Protein AF-A0A9D4VV97-F1 (afdb_monomer_lite)

Organism: Pisum sativum (NCBI:txid3888)

Structure (mmCIF, N/CA/C/O backbone):
data_AF-A0A9D4VV97-F1
#
_entry.id   AF-A0A9D4VV97-F1
#
loop_
_atom_site.group_PDB
_atom_site.id
_atom_site.type_symbol
_atom_site.label_atom_id
_atom_site.label_alt_id
_atom_site.label_comp_id
_atom_site.label_asym_id
_atom_site.label_entity_id
_atom_site.label_seq_id
_atom_site.pdbx_PDB_ins_code
_atom_site.Cartn_x
_atom_site.Cartn_y
_atom_site.Cartn_z
_atom_site.occupancy
_atom_site.B_iso_or_equiv
_atom_site.auth_seq_id
_atom_site.auth_comp_id
_atom_site.auth_asym_id
_atom_site.auth_atom_id
_atom_site.pdbx_PDB_model_num
ATOM 1 N N . MET A 1 1 ? 44.936 -27.206 -22.113 1.00 39.78 1 MET A N 1
ATOM 2 C CA . MET A 1 1 ? 44.773 -26.760 -23.508 1.00 39.78 1 MET A CA 1
ATOM 3 C C . MET A 1 1 ? 44.067 -25.431 -23.406 1.00 39.78 1 MET A C 1
ATOM 5 O O . MET A 1 1 ? 42.986 -25.399 -22.838 1.00 39.78 1 MET A O 1
ATOM 9 N N . ASP A 1 2 ? 44.744 -24.354 -23.780 1.00 49.78 2 ASP A N 1
ATOM 10 C CA . ASP A 1 2 ? 44.225 -22.995 -23.656 1.00 49.78 2 ASP A CA 1
ATOM 11 C C . ASP A 1 2 ? 43.112 -22.772 -24.685 1.00 49.78 2 ASP A C 1
ATOM 13 O O . ASP A 1 2 ? 43.369 -22.743 -25.889 1.00 49.78 2 ASP A O 1
ATOM 17 N N . ASP A 1 3 ? 41.871 -22.632 -24.213 1.00 63.81 3 ASP A N 1
ATOM 18 C CA . ASP A 1 3 ? 40.719 -22.253 -25.037 1.00 63.81 3 ASP A CA 1
ATOM 19 C C . ASP A 1 3 ? 40.825 -20.772 -25.424 1.00 63.81 3 ASP A C 1
ATOM 21 O O . ASP A 1 3 ? 40.155 -19.886 -24.884 1.00 63.81 3 ASP A O 1
ATOM 25 N N . GLN A 1 4 ? 41.717 -20.480 -26.367 1.00 65.44 4 GLN A N 1
ATOM 26 C CA . GLN A 1 4 ? 41.942 -19.133 -26.866 1.00 65.44 4 GLN A CA 1
ATOM 27 C C . GLN A 1 4 ? 40.853 -18.762 -27.880 1.00 65.44 4 GLN A C 1
ATOM 29 O O . GLN A 1 4 ? 41.038 -18.824 -29.095 1.00 65.44 4 GLN A O 1
ATOM 34 N N . ARG A 1 5 ? 39.679 -18.382 -27.365 1.00 72.56 5 ARG A N 1
ATOM 35 C CA . ARG A 1 5 ? 38.590 -17.822 -28.175 1.00 72.56 5 ARG A CA 1
ATOM 36 C C . ARG A 1 5 ? 38.972 -16.432 -28.688 1.00 72.56 5 ARG A C 1
ATOM 38 O O . ARG A 1 5 ? 39.507 -15.599 -27.960 1.00 72.56 5 ARG A O 1
ATOM 45 N N . THR A 1 6 ? 38.687 -16.171 -29.957 1.00 81.62 6 THR A N 1
ATOM 46 C CA . THR A 1 6 ? 38.908 -14.868 -30.598 1.00 81.62 6 THR A CA 1
ATOM 47 C C . THR A 1 6 ? 37.878 -13.837 -30.126 1.00 81.62 6 THR A C 1
ATOM 49 O O . THR A 1 6 ? 36.738 -14.183 -29.822 1.00 81.62 6 THR A O 1
ATOM 52 N N . LEU A 1 7 ? 38.234 -12.547 -30.132 1.00 74.19 7 LEU A N 1
ATOM 53 C CA . LEU A 1 7 ? 37.318 -11.432 -29.813 1.00 74.19 7 LEU A CA 1
ATOM 54 C C . LEU A 1 7 ? 35.995 -11.505 -30.598 1.00 74.19 7 LEU A C 1
ATOM 56 O O . LEU A 1 7 ? 34.927 -11.222 -30.065 1.00 74.19 7 LEU A O 1
ATOM 60 N N . ARG A 1 8 ? 36.056 -11.962 -31.854 1.00 71.94 8 ARG A N 1
ATOM 61 C CA . ARG A 1 8 ? 34.879 -12.150 -32.709 1.00 71.94 8 ARG A CA 1
ATOM 62 C C . ARG A 1 8 ? 33.978 -13.301 -32.248 1.00 71.94 8 ARG A C 1
ATOM 64 O O . ARG A 1 8 ? 32.778 -13.229 -32.460 1.00 71.94 8 ARG A O 1
ATOM 71 N N . GLN A 1 9 ? 34.538 -14.336 -31.624 1.00 71.62 9 GLN A N 1
ATOM 72 C CA . GLN A 1 9 ? 33.778 -15.446 -31.038 1.00 71.62 9 GLN A CA 1
ATOM 73 C C . GLN A 1 9 ? 33.134 -15.070 -29.700 1.00 71.62 9 GLN A C 1
ATOM 75 O O . GLN A 1 9 ? 32.106 -15.638 -29.366 1.00 71.62 9 GLN A O 1
ATOM 80 N N . PHE A 1 10 ? 33.688 -14.102 -28.962 1.00 68.69 10 PHE A N 1
ATOM 81 C CA . PHE A 1 10 ? 33.013 -13.521 -27.794 1.00 68.69 10 PHE A CA 1
ATOM 82 C C . PHE A 1 10 ? 31.851 -12.601 -28.180 1.00 68.69 10 PHE A C 1
ATOM 84 O O . PHE A 1 10 ? 30.879 -12.505 -27.443 1.00 68.69 10 PHE A O 1
ATOM 91 N N . ALA A 1 11 ? 31.954 -11.929 -29.328 1.00 67.81 11 ALA A N 1
ATOM 92 C CA . ALA A 1 11 ? 30.888 -11.089 -29.870 1.00 67.81 11 ALA A CA 1
ATOM 93 C C . ALA A 1 11 ? 29.861 -11.869 -30.715 1.00 67.81 11 ALA A C 1
ATOM 95 O O . ALA A 1 11 ? 28.881 -11.283 -31.172 1.00 67.81 11 ALA A O 1
ATOM 96 N N . ALA A 1 12 ? 30.098 -13.159 -30.976 1.00 65.44 12 ALA A N 1
ATOM 97 C CA . ALA A 1 12 ? 29.139 -14.001 -31.673 1.00 65.44 12 ALA A CA 1
ATOM 98 C C . ALA A 1 12 ? 28.016 -14.370 -30.693 1.00 65.44 12 ALA A C 1
ATOM 100 O O . ALA A 1 12 ? 28.324 -14.866 -29.609 1.00 65.44 12 ALA A O 1
ATOM 101 N N . PRO A 1 13 ? 26.739 -14.138 -31.039 1.00 58.62 13 PRO A N 1
ATOM 102 C CA . PRO A 1 13 ? 25.639 -14.573 -30.195 1.00 58.62 13 PRO A CA 1
ATOM 103 C C . PRO A 1 13 ? 25.691 -16.099 -30.076 1.00 58.62 13 PRO A C 1
ATOM 105 O O . PRO A 1 13 ? 25.750 -16.809 -31.085 1.00 58.62 13 PRO A O 1
ATOM 108 N N . ASP A 1 14 ? 25.730 -16.599 -28.843 1.00 61.84 14 ASP A N 1
ATOM 109 C CA . ASP A 1 14 ? 25.554 -18.020 -28.578 1.00 61.84 14 ASP A CA 1
ATOM 110 C C . ASP A 1 14 ? 24.113 -18.370 -28.961 1.00 61.84 14 ASP A C 1
ATOM 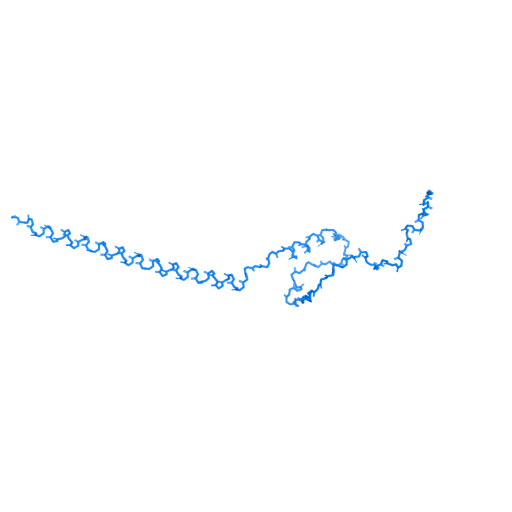112 O O . ASP A 1 14 ? 23.163 -17.912 -28.335 1.00 61.84 14 ASP A O 1
A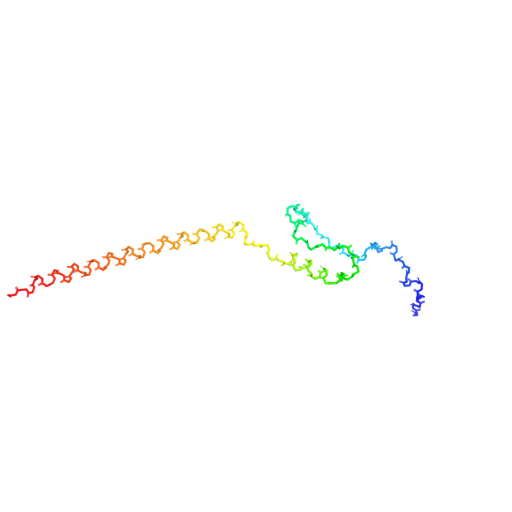TOM 116 N N . VAL A 1 15 ? 23.952 -19.143 -30.034 1.00 58.19 15 VAL A N 1
ATOM 117 C CA . VAL A 1 15 ? 22.648 -19.523 -30.606 1.00 58.19 15 VAL A CA 1
ATOM 118 C C . VAL A 1 15 ? 21.801 -20.395 -29.671 1.00 58.19 15 VAL A C 1
ATOM 120 O O . VAL A 1 15 ? 20.674 -20.739 -30.020 1.00 58.19 15 VAL A O 1
ATOM 123 N N . ASN A 1 16 ? 22.336 -20.767 -28.504 1.00 56.88 16 ASN A N 1
ATOM 124 C CA . ASN A 1 16 ? 21.623 -21.485 -27.450 1.00 56.88 16 ASN A CA 1
ATOM 125 C C . ASN A 1 16 ? 21.274 -20.603 -26.234 1.00 56.88 16 ASN A C 1
ATOM 127 O O . ASN A 1 16 ? 20.720 -21.088 -25.250 1.00 56.88 16 ASN A O 1
ATOM 131 N N . TYR A 1 17 ? 21.597 -19.311 -26.288 1.00 52.62 17 TYR A N 1
ATOM 132 C CA . TYR A 1 17 ? 21.133 -18.317 -25.332 1.00 52.62 17 TYR A CA 1
ATOM 133 C C . TYR A 1 17 ? 19.813 -17.733 -25.844 1.00 52.62 17 TYR A C 1
ATOM 135 O O . TYR A 1 17 ? 19.714 -17.367 -27.013 1.00 52.62 17 TYR A O 1
ATOM 143 N N . ASN A 1 18 ? 18.795 -17.614 -24.982 1.00 53.81 18 ASN A N 1
ATOM 144 C CA . ASN A 1 18 ? 17.658 -16.739 -25.283 1.00 53.81 18 ASN A CA 1
ATOM 145 C C . ASN A 1 18 ? 18.232 -15.378 -25.700 1.00 53.81 18 ASN A C 1
ATOM 147 O O . ASN A 1 18 ? 19.050 -14.837 -24.953 1.00 53.81 18 ASN A O 1
ATOM 151 N N . ASP A 1 19 ? 17.789 -14.831 -26.839 1.00 58.56 19 ASP A N 1
ATOM 152 C CA . ASP A 1 19 ? 18.268 -13.576 -27.461 1.00 58.56 19 ASP A CA 1
ATOM 153 C C . ASP A 1 19 ? 18.380 -12.373 -26.493 1.00 58.56 19 ASP A C 1
ATOM 155 O O . ASP A 1 19 ? 18.986 -11.352 -26.813 1.00 58.56 19 ASP A O 1
ATOM 159 N N . PHE A 1 20 ? 17.808 -12.486 -25.293 1.00 61.84 20 PHE A N 1
ATOM 160 C CA . PHE A 1 20 ? 17.746 -11.460 -24.262 1.00 61.84 20 PHE A CA 1
ATOM 161 C C . PHE A 1 20 ? 18.699 -11.661 -23.067 1.00 61.84 20 PHE A C 1
ATOM 163 O O . PHE A 1 20 ? 18.720 -10.800 -22.194 1.00 61.84 20 PHE A O 1
ATOM 170 N N . CYS A 1 21 ? 19.485 -12.747 -22.980 1.00 60.31 21 CYS A N 1
ATOM 171 C CA . CYS A 1 21 ? 20.288 -13.080 -21.782 1.00 60.31 21 CYS A CA 1
ATOM 172 C C . CYS A 1 21 ? 19.473 -13.112 -20.471 1.00 60.31 21 CYS A C 1
ATOM 174 O O . CYS A 1 21 ? 20.011 -12.870 -19.392 1.00 60.31 21 CYS A O 1
ATOM 176 N N . ILE A 1 22 ? 18.176 -13.418 -20.557 1.00 66.75 22 ILE A N 1
ATOM 177 C CA . ILE A 1 22 ? 17.288 -13.552 -19.400 1.00 66.75 22 ILE A CA 1
ATOM 178 C C . ILE A 1 22 ? 17.087 -15.041 -19.126 1.00 66.75 22 ILE A C 1
ATOM 180 O O . ILE A 1 22 ? 16.596 -15.784 -19.982 1.00 66.75 22 ILE A O 1
ATOM 184 N N . GLU A 1 23 ? 17.461 -15.467 -17.922 1.00 71.38 23 GLU A N 1
ATOM 185 C CA . GLU A 1 23 ? 17.114 -16.780 -17.390 1.00 71.38 23 GLU A CA 1
ATOM 186 C C . GLU A 1 23 ? 15.742 -16.670 -16.718 1.00 71.38 23 GLU A C 1
ATOM 188 O O . GLU A 1 23 ? 15.570 -15.976 -15.715 1.00 71.38 23 GLU A O 1
ATOM 193 N N . TYR A 1 24 ? 14.734 -17.302 -17.315 1.00 64.69 24 TYR A N 1
ATOM 194 C CA . TYR A 1 24 ? 13.409 -17.374 -16.716 1.00 64.69 24 TYR A CA 1
ATOM 195 C C . TYR A 1 24 ? 13.416 -18.471 -15.656 1.00 64.69 24 TYR A C 1
ATOM 197 O O . TYR A 1 24 ? 13.642 -19.638 -15.974 1.00 64.69 24 TYR A O 1
ATOM 205 N N . SER A 1 25 ? 13.135 -18.113 -14.405 1.00 69.69 25 SER A N 1
ATOM 206 C CA . SER A 1 25 ? 12.857 -19.106 -13.368 1.00 69.69 25 SER A CA 1
ATOM 207 C C . SER A 1 25 ? 11.654 -19.955 -13.780 1.00 69.69 25 SER A C 1
ATOM 209 O O . SER A 1 25 ? 10.652 -19.410 -14.248 1.00 69.69 25 SER A O 1
ATOM 211 N N . ASP A 1 26 ? 11.729 -21.272 -13.571 1.00 70.94 26 ASP A N 1
ATOM 212 C CA . ASP A 1 26 ? 10.607 -22.190 -13.790 1.00 70.94 26 ASP A CA 1
ATOM 213 C C . ASP A 1 26 ? 9.525 -21.949 -12.722 1.00 70.94 26 ASP A C 1
ATOM 215 O O . ASP A 1 26 ? 9.470 -22.579 -11.662 1.00 70.94 26 ASP A O 1
ATOM 219 N N . VAL A 1 27 ? 8.706 -20.923 -12.952 1.00 69.00 27 VAL A N 1
ATOM 220 C CA . VAL A 1 27 ? 7.582 -20.573 -12.090 1.00 69.00 27 VAL A CA 1
ATOM 221 C C . VAL A 1 27 ? 6.414 -21.497 -12.422 1.00 69.00 27 VAL A C 1
ATOM 223 O O . VAL A 1 27 ? 5.621 -21.245 -13.321 1.00 69.00 27 VAL A O 1
ATOM 226 N N . SER A 1 28 ? 6.287 -22.575 -11.643 1.00 61.69 28 SER A N 1
ATOM 227 C CA . SER A 1 28 ? 5.194 -23.564 -11.727 1.00 61.69 28 SER A CA 1
ATOM 228 C C . SER A 1 28 ? 3.782 -22.961 -11.570 1.00 61.69 28 SER A C 1
ATOM 230 O O . SER A 1 28 ? 2.781 -23.621 -11.853 1.00 61.69 28 SER A O 1
ATOM 232 N N . VAL A 1 29 ? 3.685 -21.703 -11.133 1.00 75.12 29 VAL A N 1
ATOM 233 C CA . VAL A 1 29 ? 2.432 -20.975 -10.926 1.00 75.12 29 VAL A CA 1
ATOM 234 C C . VAL A 1 29 ? 2.189 -19.967 -12.054 1.00 75.12 29 VAL A C 1
ATOM 236 O O . VAL A 1 29 ? 3.006 -19.063 -12.244 1.00 75.12 29 VAL A O 1
ATOM 239 N N . PRO A 1 30 ? 1.042 -20.049 -12.754 1.00 75.56 30 PRO A N 1
ATOM 240 C CA . PRO A 1 30 ? 0.596 -18.985 -13.641 1.00 75.56 30 PRO A CA 1
ATOM 241 C C . PRO A 1 30 ? 0.394 -17.701 -12.833 1.00 75.56 30 PRO A C 1
ATOM 243 O O . PRO A 1 30 ? -0.334 -17.702 -11.839 1.00 75.56 30 PRO A O 1
ATOM 246 N N . PHE A 1 31 ? 1.010 -16.603 -13.264 1.00 73.06 31 PHE A N 1
ATOM 247 C CA . PHE A 1 31 ? 0.735 -15.276 -12.725 1.00 73.06 31 PHE A CA 1
ATOM 248 C C . PHE A 1 31 ? 0.059 -14.417 -13.794 1.00 73.06 31 PHE A C 1
ATOM 250 O O . PHE A 1 31 ? 0.388 -14.490 -14.977 1.00 73.06 31 PHE A O 1
ATOM 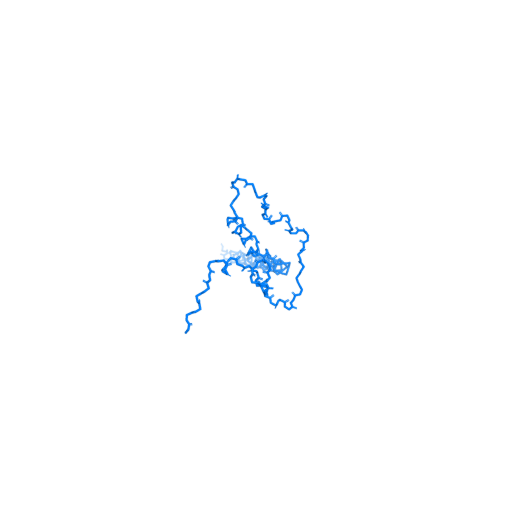257 N N . GLU A 1 32 ? -0.907 -13.606 -13.375 1.00 81.00 32 GLU A N 1
ATOM 258 C CA . GLU A 1 32 ? -1.623 -12.679 -14.246 1.00 81.00 32 GLU A CA 1
ATOM 259 C C . GLU A 1 32 ? -1.268 -11.250 -13.846 1.00 81.00 32 GLU A C 1
ATOM 261 O O . GLU A 1 32 ? -1.465 -10.839 -12.697 1.00 81.00 32 GLU A O 1
ATOM 266 N N . LEU A 1 33 ? -0.766 -10.470 -14.804 1.00 81.00 33 LEU A N 1
ATOM 267 C CA . LEU A 1 33 ? -0.601 -9.042 -14.602 1.00 81.00 33 LEU A CA 1
ATOM 268 C C . LEU A 1 33 ? -1.960 -8.358 -14.754 1.00 81.00 33 LEU A C 1
ATOM 270 O O . LEU A 1 33 ? -2.492 -8.227 -15.856 1.00 81.00 33 LEU A O 1
ATOM 274 N N . LYS A 1 34 ? -2.515 -7.879 -13.641 1.00 82.06 34 LYS A N 1
ATOM 275 C CA . LYS A 1 34 ? -3.769 -7.123 -13.669 1.00 82.06 34 LYS A CA 1
ATOM 276 C C . LYS A 1 34 ? -3.574 -5.840 -14.475 1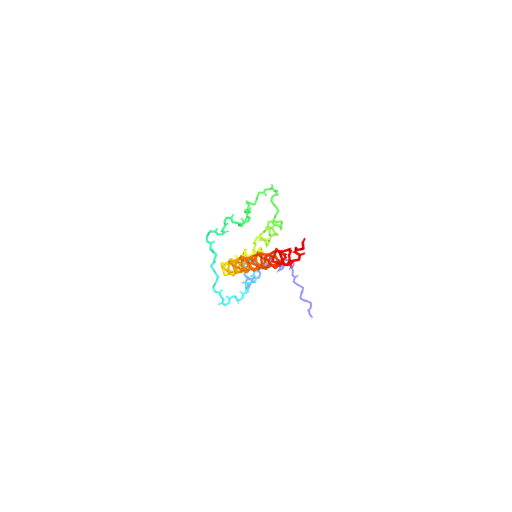.00 82.06 34 LYS A C 1
ATOM 278 O O . LYS A 1 34 ? -2.745 -5.006 -14.116 1.00 82.06 34 LYS A O 1
ATOM 283 N N . THR A 1 35 ? -4.383 -5.636 -15.513 1.00 85.31 35 THR A N 1
ATOM 284 C CA . THR A 1 35 ? -4.334 -4.429 -16.362 1.00 85.31 35 THR A CA 1
ATOM 285 C C . THR A 1 35 ? -4.500 -3.143 -15.554 1.00 85.31 35 THR A C 1
ATOM 287 O O . THR A 1 35 ? -3.870 -2.135 -15.848 1.00 85.31 35 THR A O 1
ATOM 290 N N . GLY A 1 36 ? -5.270 -3.192 -14.465 1.00 83.38 36 GLY A N 1
ATOM 291 C CA . GLY A 1 36 ? -5.401 -2.090 -13.516 1.00 83.38 36 GLY A CA 1
ATOM 292 C C . GLY A 1 36 ? -4.106 -1.695 -12.801 1.00 83.38 36 GLY A C 1
ATOM 293 O O . GLY A 1 36 ? -4.096 -0.639 -12.198 1.00 83.38 36 GLY A O 1
ATOM 294 N N . LEU A 1 37 ? -3.023 -2.475 -12.864 1.00 84.25 37 LEU A N 1
ATOM 295 C CA . LEU A 1 37 ? -1.729 -2.150 -12.245 1.00 84.25 37 LEU A CA 1
ATOM 296 C C . LEU A 1 37 ? -0.700 -1.606 -13.244 1.00 84.25 37 LEU A C 1
ATOM 298 O O . LEU A 1 37 ? 0.311 -1.059 -12.822 1.00 84.25 37 LEU A O 1
ATOM 302 N N . ILE A 1 38 ? -0.960 -1.681 -14.556 1.00 86.62 38 ILE A N 1
ATOM 303 C CA . ILE A 1 38 ? 0.022 -1.274 -15.579 1.00 86.62 38 ILE A CA 1
ATOM 304 C C . ILE A 1 38 ? 0.377 0.214 -15.503 1.00 86.62 38 ILE A C 1
ATOM 306 O O . ILE A 1 38 ? 1.460 0.610 -15.914 1.00 86.62 38 ILE A O 1
ATOM 310 N N . HIS A 1 39 ? -0.536 1.032 -14.973 1.00 84.81 39 HIS A N 1
ATOM 311 C CA . HIS A 1 39 ? -0.346 2.471 -14.810 1.00 84.81 39 HIS A CA 1
ATOM 312 C C . HIS A 1 39 ? 0.579 2.835 -13.640 1.00 84.81 39 HIS A C 1
ATOM 314 O O . HIS A 1 39 ? 0.957 3.996 -13.519 1.00 84.81 39 HIS A O 1
ATOM 320 N N . LEU A 1 40 ? 0.907 1.870 -12.772 1.00 85.38 40 LEU A N 1
ATOM 321 C CA . LEU A 1 40 ? 1.819 2.064 -11.645 1.00 85.38 40 LEU A CA 1
ATOM 322 C C . LEU A 1 40 ? 3.280 1.848 -12.038 1.00 85.38 40 LEU A C 1
ATOM 324 O O . LEU A 1 40 ? 4.165 2.300 -11.318 1.00 85.38 40 LEU A O 1
ATOM 328 N N . PHE A 1 41 ? 3.545 1.163 -13.154 1.00 88.62 41 PHE A N 1
ATOM 329 C CA . PHE A 1 41 ? 4.914 0.957 -13.605 1.00 88.62 41 PHE A CA 1
ATOM 330 C C . PHE A 1 41 ? 5.508 2.258 -14.147 1.00 88.62 41 PHE A C 1
ATOM 332 O O . PHE A 1 41 ? 4.816 2.997 -14.860 1.00 88.62 41 PHE A O 1
ATOM 339 N N . PRO A 1 42 ? 6.793 2.531 -13.858 1.00 89.44 42 PRO A N 1
ATOM 340 C CA . PRO A 1 42 ? 7.491 3.624 -14.509 1.00 89.44 42 PRO A CA 1
ATOM 341 C C . PRO A 1 42 ? 7.494 3.394 -16.025 1.00 89.44 42 PRO A C 1
ATOM 343 O O . PRO A 1 42 ? 7.432 2.262 -16.511 1.00 89.44 42 PRO A O 1
ATOM 346 N N . ARG A 1 43 ? 7.597 4.477 -16.797 1.00 90.94 43 ARG A N 1
ATOM 347 C CA . ARG A 1 43 ? 7.640 4.428 -18.263 1.00 90.94 43 ARG A CA 1
ATOM 348 C C . ARG A 1 43 ? 9.020 4.840 -18.759 1.00 90.94 43 ARG A C 1
ATOM 350 O O . ARG A 1 43 ? 9.469 5.930 -18.437 1.00 90.94 43 ARG A O 1
ATOM 357 N N . PHE A 1 44 ? 9.637 4.006 -19.592 1.00 93.19 44 PHE A N 1
ATOM 358 C CA . PHE A 1 44 ? 10.874 4.331 -20.304 1.00 93.19 44 PHE A CA 1
ATOM 359 C C . PHE A 1 44 ? 10.562 4.682 -21.760 1.00 93.19 44 PHE A C 1
ATOM 361 O O . PHE A 1 44 ? 9.910 3.900 -22.458 1.00 93.19 44 PHE A O 1
ATOM 368 N N . SER A 1 45 ? 10.987 5.858 -22.219 1.00 93.50 45 SER A N 1
ATOM 369 C CA . SER A 1 45 ? 10.721 6.355 -23.576 1.00 93.50 45 SER A CA 1
ATOM 370 C C . SER A 1 45 ? 11.952 6.292 -24.488 1.00 93.50 45 SER A C 1
ATOM 372 O O . SER A 1 45 ? 11.821 6.489 -25.696 1.00 93.50 45 SER A O 1
ATOM 374 N N . GLY A 1 46 ? 13.134 6.007 -23.934 1.00 93.62 46 GLY A N 1
ATOM 375 C CA . GLY A 1 46 ? 14.408 5.952 -24.650 1.00 93.62 46 GLY A CA 1
ATOM 376 C C . GLY A 1 46 ? 14.926 7.327 -25.076 1.00 93.62 46 GLY A C 1
ATOM 377 O O . GLY A 1 46 ? 15.656 7.427 -26.063 1.00 93.62 46 GLY A O 1
ATOM 378 N N . LEU A 1 47 ? 14.512 8.399 -24.393 1.00 94.38 47 LEU A N 1
ATOM 379 C CA . LEU A 1 47 ? 14.915 9.762 -24.745 1.00 94.38 47 LEU A CA 1
ATOM 380 C C . LEU A 1 47 ? 16.356 10.057 -24.308 1.00 94.38 47 LEU A C 1
ATOM 382 O O . LEU A 1 47 ? 16.857 9.514 -23.327 1.00 94.38 47 LEU A O 1
ATOM 386 N N . ALA A 1 48 ? 17.015 10.975 -25.022 1.00 88.75 48 ALA A N 1
ATOM 387 C CA . ALA A 1 48 ? 18.337 11.464 -24.647 1.00 88.75 48 ALA A CA 1
ATOM 388 C C . ALA A 1 48 ? 18.261 12.172 -23.280 1.00 88.75 48 ALA A C 1
ATOM 390 O O . ALA A 1 48 ? 17.750 13.286 -23.184 1.00 88.75 48 ALA A O 1
ATOM 391 N N . GLY A 1 49 ? 18.739 11.500 -22.232 1.00 90.94 49 GLY A N 1
ATOM 392 C CA . GLY A 1 49 ? 18.659 11.956 -20.841 1.00 90.94 49 GLY A CA 1
ATOM 393 C C . GLY A 1 49 ? 17.948 10.979 -19.903 1.00 90.94 49 GLY A C 1
ATOM 394 O O . GLY A 1 49 ? 18.086 11.120 -18.692 1.00 90.94 49 GLY A O 1
ATOM 395 N N . GLU A 1 50 ? 17.237 9.980 -20.431 1.00 94.88 50 GLU A N 1
ATOM 396 C CA . GLU A 1 50 ? 16.735 8.864 -19.628 1.00 94.88 50 GLU A CA 1
ATOM 397 C C . GLU A 1 50 ? 17.844 7.821 -19.435 1.00 94.88 50 GLU A C 1
ATOM 399 O O . GLU A 1 50 ? 18.467 7.378 -20.402 1.00 94.88 50 GLU A O 1
ATOM 404 N N . ASP A 1 51 ? 18.085 7.424 -18.185 1.00 93.44 51 ASP A N 1
ATOM 405 C CA . ASP A 1 51 ? 19.064 6.394 -17.839 1.00 93.44 51 ASP A CA 1
ATOM 406 C C . ASP A 1 51 ? 18.372 5.024 -17.666 1.00 93.44 51 ASP A C 1
ATOM 408 O O . ASP A 1 51 ? 17.465 4.894 -16.836 1.00 93.44 51 ASP A O 1
ATOM 412 N N . PRO A 1 52 ? 18.774 3.985 -18.425 1.00 92.62 52 PRO A N 1
ATOM 413 C CA . PRO A 1 52 ? 18.175 2.656 -18.312 1.00 92.62 52 PRO A CA 1
ATOM 414 C C . PRO A 1 52 ? 18.341 2.012 -16.929 1.00 92.62 52 PRO A C 1
ATOM 416 O O . PRO A 1 52 ? 17.468 1.262 -16.500 1.00 92.62 52 PRO A O 1
ATOM 419 N N . HIS A 1 53 ? 19.446 2.275 -16.225 1.00 92.38 53 HIS A N 1
ATOM 420 C CA . HIS A 1 53 ? 19.702 1.675 -14.916 1.00 92.38 53 HIS A CA 1
ATOM 421 C C . HIS A 1 53 ? 18.847 2.313 -13.820 1.00 92.38 53 HIS A C 1
ATOM 423 O O . HIS A 1 53 ? 18.315 1.594 -12.976 1.00 92.38 53 HIS A O 1
ATOM 429 N N . GLU A 1 54 ? 18.668 3.632 -13.842 1.00 92.31 54 GLU A N 1
ATOM 430 C CA . GLU A 1 54 ? 17.756 4.327 -12.931 1.00 92.31 54 GLU A CA 1
ATOM 431 C C . GLU A 1 54 ? 16.310 3.876 -13.160 1.00 92.31 54 GLU A C 1
ATOM 433 O O . GLU A 1 54 ? 15.604 3.584 -12.197 1.00 92.31 54 GLU A O 1
ATOM 438 N N . HIS A 1 55 ? 15.897 3.685 -14.418 1.00 93.19 55 HIS A N 1
ATOM 439 C CA . HIS A 1 55 ? 14.576 3.136 -14.726 1.00 93.19 55 HIS A CA 1
ATOM 440 C C . HIS A 1 55 ? 14.363 1.727 -14.144 1.00 93.19 55 HIS A C 1
ATOM 442 O O . HIS A 1 55 ? 13.304 1.436 -13.587 1.00 93.19 55 HIS A O 1
ATOM 448 N N . LEU A 1 56 ? 15.371 0.851 -14.233 1.00 91.06 56 LEU A N 1
ATOM 449 C CA . LEU A 1 56 ? 15.305 -0.491 -13.643 1.00 91.06 56 LEU A CA 1
ATOM 450 C C . LEU A 1 56 ? 15.181 -0.447 -12.114 1.00 91.06 56 LEU A C 1
ATOM 452 O O . LEU A 1 56 ? 14.416 -1.228 -11.552 1.00 91.06 56 LEU A O 1
ATOM 456 N N . LYS A 1 57 ? 15.874 0.482 -11.444 1.00 89.62 57 LYS A N 1
ATOM 457 C CA . LYS A 1 57 ? 15.738 0.675 -9.991 1.00 89.62 57 LYS A CA 1
ATOM 458 C C . LYS A 1 57 ? 14.343 1.158 -9.608 1.00 89.62 57 LYS A C 1
ATOM 460 O O . LYS A 1 57 ? 13.761 0.648 -8.655 1.00 89.62 57 LYS A O 1
ATOM 465 N N . GLU A 1 58 ? 13.785 2.122 -10.340 1.00 90.50 58 GLU A N 1
ATOM 466 C CA . GLU A 1 58 ? 12.410 2.585 -10.110 1.00 90.50 58 GLU A CA 1
ATOM 467 C C . GLU A 1 58 ? 11.402 1.447 -10.289 1.00 90.50 58 GLU A C 1
ATOM 469 O O . GLU A 1 58 ? 10.490 1.280 -9.476 1.00 90.50 58 GLU A O 1
ATOM 474 N N . PHE A 1 59 ? 11.589 0.631 -11.328 1.00 90.12 59 PHE A N 1
ATOM 475 C CA . PHE A 1 59 ? 10.750 -0.532 -11.584 1.00 90.12 59 PHE A CA 1
ATOM 476 C C . PHE A 1 59 ? 10.832 -1.552 -10.440 1.00 90.12 59 PHE A C 1
ATOM 478 O O . PHE A 1 59 ? 9.798 -2.008 -9.951 1.00 90.12 59 PHE A O 1
ATOM 485 N N . GLU A 1 60 ? 12.039 -1.862 -9.957 1.00 89.12 60 GLU A N 1
ATOM 486 C CA . GLU A 1 60 ? 12.259 -2.763 -8.821 1.00 89.12 60 GLU A CA 1
ATOM 487 C C . GLU A 1 60 ? 11.535 -2.282 -7.558 1.00 89.12 60 GLU A C 1
ATOM 489 O O . GLU A 1 60 ? 10.897 -3.086 -6.877 1.00 89.12 60 GLU A O 1
ATOM 494 N N . VAL A 1 61 ? 11.569 -0.978 -7.267 1.00 87.56 61 VAL A N 1
ATOM 495 C CA . VAL A 1 61 ? 10.862 -0.390 -6.119 1.00 87.56 61 VAL A CA 1
ATOM 496 C C . VAL A 1 61 ? 9.349 -0.576 -6.243 1.00 87.56 61 VAL A C 1
ATOM 498 O O . VAL A 1 61 ? 8.702 -0.946 -5.263 1.00 87.56 61 VAL A O 1
ATOM 501 N N . VAL A 1 62 ? 8.776 -0.367 -7.432 1.00 85.25 62 VAL A N 1
ATOM 502 C CA . VAL A 1 62 ? 7.335 -0.561 -7.674 1.00 85.25 62 VAL A CA 1
ATOM 503 C C . VAL A 1 62 ? 6.937 -2.032 -7.539 1.00 85.25 62 VAL A C 1
ATOM 505 O O . VAL A 1 62 ? 5.911 -2.332 -6.931 1.00 85.25 62 VAL A O 1
ATOM 508 N N . CYS A 1 63 ? 7.746 -2.957 -8.059 1.00 82.19 63 CYS A N 1
ATOM 509 C CA . CYS A 1 63 ? 7.492 -4.396 -7.958 1.00 82.19 63 CYS A CA 1
ATOM 510 C C . CYS A 1 63 ? 7.703 -4.955 -6.546 1.00 82.19 63 CYS A C 1
ATOM 512 O O . CYS A 1 63 ? 7.032 -5.911 -6.163 1.00 82.19 63 CYS A O 1
ATOM 514 N N . SER A 1 64 ? 8.624 -4.367 -5.783 1.00 81.19 64 SER A N 1
ATOM 515 C CA . SER A 1 64 ? 8.950 -4.781 -4.414 1.00 81.19 64 SER A CA 1
ATOM 516 C C . SER A 1 64 ? 8.094 -4.086 -3.361 1.00 81.19 64 SER A C 1
ATOM 518 O O . SER A 1 64 ? 8.168 -4.444 -2.183 1.00 81.19 64 SER A O 1
ATOM 520 N N . ALA A 1 65 ? 7.295 -3.088 -3.754 1.00 71.88 65 ALA A N 1
ATOM 521 C CA . ALA A 1 65 ? 6.363 -2.443 -2.851 1.00 71.88 65 ALA A CA 1
ATOM 522 C C . ALA A 1 65 ? 5.455 -3.528 -2.253 1.00 71.88 65 ALA A C 1
ATOM 524 O O . ALA A 1 65 ? 4.814 -4.264 -3.012 1.00 71.88 65 ALA A O 1
ATOM 525 N N . PRO A 1 66 ? 5.388 -3.663 -0.913 1.00 64.62 66 PRO A N 1
ATOM 526 C CA . PRO A 1 66 ? 4.444 -4.583 -0.316 1.00 64.62 66 PRO A CA 1
ATOM 527 C C . PRO A 1 66 ? 3.075 -4.159 -0.828 1.00 64.62 66 PRO A C 1
ATOM 529 O O . PRO A 1 66 ? 2.670 -3.007 -0.639 1.00 64.62 66 PRO A O 1
ATOM 532 N N . SER A 1 67 ? 2.379 -5.067 -1.519 1.00 67.44 67 SER A N 1
ATOM 533 C CA . SER A 1 67 ? 0.958 -4.881 -1.780 1.00 67.44 67 SER A CA 1
ATOM 534 C C . SER A 1 67 ? 0.357 -4.461 -0.445 1.00 67.44 67 SER A C 1
ATOM 536 O O . SER A 1 67 ? 0.599 -5.149 0.550 1.00 67.44 67 SER A O 1
ATOM 538 N N . GLY A 1 68 ? -0.297 -3.297 -0.395 1.00 70.06 68 GLY A N 1
ATOM 539 C CA . GLY A 1 68 ? -0.872 -2.775 0.843 1.00 70.06 68 GLY A CA 1
ATOM 540 C C . GLY A 1 68 ? -1.716 -3.833 1.572 1.00 70.06 68 GLY A C 1
ATOM 541 O O . GLY A 1 68 ? -1.992 -4.894 1.005 1.00 70.06 68 GLY A O 1
ATOM 542 N N . PRO A 1 69 ? -2.138 -3.562 2.820 1.00 77.31 69 PRO A N 1
ATOM 543 C CA . PRO A 1 69 ? -2.808 -4.556 3.654 1.00 77.31 69 PRO A CA 1
ATOM 544 C C . PRO A 1 69 ? -3.890 -5.282 2.857 1.00 77.31 69 PRO A C 1
ATOM 546 O O . PRO A 1 69 ? -4.713 -4.647 2.188 1.00 77.31 69 PRO A O 1
ATOM 549 N N . SER A 1 70 ? -3.839 -6.614 2.878 1.00 84.56 70 SER A N 1
ATOM 550 C CA . SER A 1 70 ? -4.790 -7.416 2.122 1.00 84.56 70 SER A CA 1
ATOM 551 C C . SER A 1 70 ? -6.210 -7.128 2.611 1.00 84.56 70 SER A C 1
ATOM 553 O O . SER A 1 70 ? -6.419 -6.638 3.723 1.00 84.56 70 SER A O 1
ATOM 555 N N . LEU A 1 71 ? -7.223 -7.459 1.808 1.00 84.44 71 LEU A N 1
ATOM 556 C CA . LEU A 1 71 ? -8.611 -7.331 2.262 1.00 84.44 71 LEU A CA 1
ATOM 557 C C . LEU A 1 71 ? -8.850 -8.121 3.562 1.00 84.44 71 LEU A C 1
ATOM 559 O O . LEU A 1 71 ? -9.598 -7.669 4.425 1.00 84.44 71 LEU A O 1
ATOM 563 N N . GLU A 1 72 ? -8.179 -9.263 3.726 1.00 87.94 72 GLU A N 1
ATOM 564 C CA . GLU A 1 72 ? -8.216 -10.052 4.956 1.00 87.94 72 GLU A CA 1
ATOM 565 C C . GLU A 1 72 ? -7.626 -9.281 6.144 1.00 87.94 72 GLU A C 1
ATOM 567 O O . GLU A 1 72 ? -8.244 -9.238 7.208 1.00 87.94 72 GLU A O 1
ATOM 572 N N . ASP A 1 73 ? -6.481 -8.618 5.958 1.00 90.88 73 ASP A N 1
ATOM 573 C CA . ASP A 1 73 ? -5.855 -7.785 6.992 1.00 90.88 73 ASP A CA 1
ATOM 574 C C . ASP A 1 73 ? -6.740 -6.593 7.364 1.00 90.88 73 ASP A C 1
ATOM 576 O O . ASP A 1 73 ? -6.902 -6.280 8.543 1.00 90.88 73 ASP A O 1
ATOM 580 N N . ILE A 1 74 ? -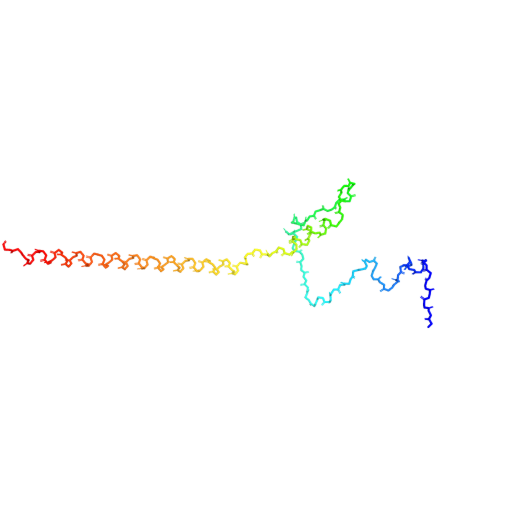7.384 -5.966 6.375 1.00 93.94 74 ILE A N 1
ATOM 581 C CA . ILE A 1 74 ? -8.330 -4.865 6.593 1.00 93.94 74 ILE A CA 1
ATOM 582 C C . ILE A 1 74 ? -9.540 -5.349 7.402 1.00 93.94 74 ILE A C 1
ATOM 584 O O . ILE A 1 74 ? -9.946 -4.687 8.359 1.00 93.94 74 ILE A O 1
ATOM 588 N N . VAL A 1 75 ? -10.109 -6.510 7.065 1.00 96.44 75 VAL A N 1
ATOM 589 C CA . VAL A 1 75 ? -11.246 -7.091 7.797 1.00 96.44 75 VAL A CA 1
ATOM 590 C C . VAL A 1 75 ? -10.841 -7.484 9.220 1.00 96.44 75 VAL A C 1
ATOM 592 O O . VAL A 1 75 ? -11.572 -7.179 10.164 1.00 96.44 75 VAL A O 1
ATOM 595 N N . LYS A 1 76 ? -9.661 -8.088 9.408 1.00 96.25 76 LYS A N 1
ATOM 596 C CA . LYS A 1 76 ? -9.103 -8.404 10.734 1.00 96.25 76 LYS A CA 1
ATOM 597 C C . LYS A 1 76 ? -8.918 -7.144 11.576 1.00 96.25 76 LYS A C 1
ATOM 599 O O . LYS A 1 76 ? -9.350 -7.115 12.728 1.00 96.25 76 LYS A O 1
ATOM 604 N N . GLN A 1 77 ? -8.347 -6.088 10.997 1.00 96.50 77 GLN A N 1
ATOM 605 C CA . GLN A 1 77 ? -8.166 -4.810 11.680 1.00 96.50 77 GLN A CA 1
ATOM 606 C C . GLN A 1 77 ? -9.511 -4.173 12.048 1.00 96.50 77 GLN A C 1
ATOM 608 O O . GLN A 1 77 ? -9.678 -3.665 13.155 1.00 96.50 77 GLN A O 1
ATOM 613 N N . MET A 1 78 ? -10.500 -4.237 11.155 1.00 96.62 78 MET A N 1
ATOM 614 C CA . MET A 1 78 ? -11.847 -3.732 1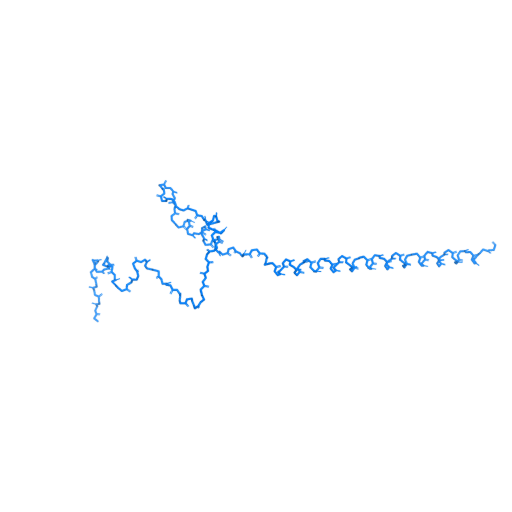1.423 1.00 96.62 78 MET A CA 1
ATOM 615 C C . MET A 1 78 ? -12.534 -4.503 12.558 1.00 96.62 78 MET A C 1
ATOM 617 O O . MET A 1 78 ? -13.171 -3.890 13.417 1.00 96.62 78 MET A O 1
ATOM 621 N N . ALA A 1 79 ? -12.391 -5.829 12.596 1.00 97.44 79 ALA A N 1
ATOM 622 C CA . ALA A 1 79 ? -12.910 -6.653 13.683 1.00 97.44 79 ALA A CA 1
ATOM 623 C C . ALA A 1 79 ? -12.233 -6.311 15.021 1.00 97.44 79 ALA A C 1
ATOM 625 O O . ALA A 1 79 ? -12.921 -6.123 16.024 1.00 97.44 79 ALA A O 1
ATOM 626 N N . ALA A 1 80 ? -10.905 -6.148 15.025 1.00 97.69 80 ALA A N 1
ATOM 627 C CA . ALA A 1 80 ? -10.144 -5.764 16.213 1.00 97.69 80 ALA A CA 1
ATOM 628 C C . ALA A 1 80 ? -10.562 -4.386 16.751 1.00 97.69 80 ALA A C 1
ATOM 630 O O . ALA A 1 80 ? -10.801 -4.236 17.949 1.00 97.69 80 ALA A O 1
ATOM 631 N N . ASN A 1 81 ? -10.724 -3.399 15.867 1.00 97.50 81 ASN A N 1
ATOM 632 C CA . ASN A 1 81 ? -11.148 -2.050 16.243 1.00 97.50 81 ASN A CA 1
ATOM 633 C C . ASN A 1 81 ? -12.561 -2.043 16.849 1.00 97.50 81 ASN A C 1
ATOM 635 O O . ASN A 1 81 ? -12.794 -1.392 17.866 1.00 97.50 81 ASN A O 1
ATOM 639 N N . ASN A 1 82 ? -13.500 -2.790 16.259 1.00 97.81 82 ASN A N 1
ATOM 640 C CA . ASN A 1 82 ? -14.852 -2.919 16.806 1.00 97.81 82 ASN A CA 1
ATOM 641 C C . ASN A 1 82 ? -14.854 -3.594 18.181 1.00 97.81 82 ASN A C 1
ATOM 643 O O . ASN A 1 82 ? -15.557 -3.140 19.083 1.00 97.81 82 ASN A O 1
ATOM 647 N N . LEU A 1 83 ? -14.052 -4.648 18.361 1.00 97.81 83 LEU A N 1
ATOM 648 C CA . LEU A 1 83 ? -13.932 -5.324 19.650 1.00 97.81 83 LEU A CA 1
ATOM 649 C C . LEU A 1 83 ? -13.352 -4.392 20.721 1.00 97.81 83 LEU A C 1
ATOM 651 O O . LEU A 1 83 ? -13.871 -4.351 21.834 1.00 97.81 83 LEU A O 1
ATOM 655 N N . GLN A 1 84 ? -12.323 -3.607 20.390 1.00 98.12 84 GLN A N 1
ATOM 656 C CA . GLN A 1 84 ? -11.785 -2.608 21.316 1.00 98.12 84 GLN A CA 1
ATOM 657 C C . GLN A 1 84 ? -12.821 -1.555 21.694 1.00 98.12 84 GLN A C 1
ATOM 659 O O . GLN A 1 84 ? -12.937 -1.213 22.868 1.00 98.12 84 GLN A O 1
ATOM 664 N N . PHE A 1 85 ? -13.594 -1.066 20.724 1.00 98.38 85 PHE A N 1
ATOM 665 C CA . PHE A 1 85 ? -14.663 -0.117 21.002 1.00 98.38 85 PHE A CA 1
ATOM 666 C C . PHE A 1 85 ? -15.686 -0.699 21.988 1.00 98.38 85 PHE A C 1
ATOM 668 O O . PHE A 1 85 ? -16.030 -0.041 22.968 1.00 98.38 85 PHE A O 1
ATOM 675 N N . GLN A 1 86 ? -16.111 -1.951 21.790 1.00 98.19 86 GLN A N 1
ATOM 676 C CA . GLN A 1 86 ? -17.017 -2.642 22.716 1.00 98.19 86 GLN A CA 1
ATOM 677 C C . GLN A 1 86 ? -16.416 -2.770 24.122 1.00 98.19 86 GLN A C 1
ATOM 679 O O . GLN A 1 86 ? -17.051 -2.382 25.100 1.00 98.19 86 GLN A O 1
ATOM 684 N N . GLN A 1 87 ? -15.164 -3.225 24.227 1.00 97.44 87 GLN A N 1
ATOM 685 C CA . GLN A 1 87 ? -14.464 -3.346 25.510 1.00 97.44 87 GLN A CA 1
ATOM 686 C C . GLN A 1 87 ? -14.332 -1.999 26.228 1.00 97.44 87 GLN A C 1
ATOM 688 O O . GLN A 1 87 ? -14.475 -1.923 27.450 1.00 97.44 87 GLN A O 1
ATOM 693 N N . GLN A 1 88 ? -14.076 -0.928 25.477 1.00 98.19 88 GLN A N 1
ATOM 694 C CA . GLN A 1 88 ? -13.988 0.416 26.026 1.00 98.19 88 GLN A CA 1
ATOM 695 C C . GLN A 1 88 ? -15.340 0.881 26.570 1.00 98.19 88 GLN A C 1
ATOM 697 O O . GLN A 1 88 ? -15.388 1.395 27.687 1.00 98.19 88 GLN A O 1
ATOM 702 N N . VAL A 1 89 ? -16.432 0.651 25.833 1.00 97.75 89 VAL A N 1
ATOM 703 C CA . VAL A 1 89 ? -17.795 0.964 26.288 1.00 97.75 89 VAL A CA 1
ATOM 704 C C . VAL A 1 89 ? -18.121 0.226 27.588 1.00 97.75 89 VAL A C 1
ATOM 706 O O . VAL A 1 89 ? -18.534 0.864 28.560 1.00 97.75 89 VAL A O 1
ATOM 709 N N . ASP A 1 90 ? -17.866 -1.081 27.649 1.00 98.44 90 ASP A N 1
ATOM 710 C CA . ASP A 1 90 ? -18.133 -1.894 28.841 1.00 98.44 90 ASP A CA 1
ATOM 711 C C . ASP A 1 90 ? -17.308 -1.430 30.046 1.00 98.44 90 ASP A C 1
ATOM 713 O O . ASP A 1 90 ? -17.823 -1.300 31.162 1.00 98.44 90 ASP A O 1
ATOM 717 N N . SER A 1 91 ? -16.026 -1.123 29.823 1.00 98.00 91 SER A N 1
ATOM 718 C CA . SER A 1 91 ? -15.147 -0.606 30.870 1.00 98.00 91 SER A CA 1
ATOM 719 C C . SER A 1 91 ? -15.639 0.741 31.392 1.00 98.00 91 SER A C 1
ATOM 721 O O . SER A 1 91 ? -15.714 0.931 32.606 1.00 98.00 91 SER A O 1
ATOM 723 N N . THR A 1 92 ? -15.999 1.677 30.508 1.00 98.06 92 THR A N 1
ATOM 724 C CA . THR A 1 92 ? -16.511 2.993 30.910 1.00 98.06 92 THR A CA 1
ATOM 725 C C . THR A 1 92 ? -17.810 2.862 31.698 1.00 98.06 92 THR A C 1
ATOM 727 O O . THR A 1 92 ? -17.944 3.484 32.752 1.00 98.06 92 THR A O 1
ATOM 730 N N . LEU A 1 93 ? -18.743 2.019 31.252 1.00 98.50 93 LEU A N 1
ATOM 731 C CA . LEU A 1 93 ? -20.011 1.797 31.947 1.00 98.50 93 LEU A CA 1
ATOM 732 C C . LEU A 1 93 ? -19.775 1.241 33.358 1.00 98.50 93 LEU A C 1
ATOM 734 O O . LEU A 1 93 ? -20.324 1.764 34.331 1.00 98.50 93 LEU A O 1
ATOM 738 N N . LYS A 1 94 ? -18.895 0.244 33.494 1.00 97.69 94 LYS A N 1
ATOM 739 C CA . LYS A 1 94 ? -18.528 -0.339 34.792 1.00 97.69 94 LYS A CA 1
ATOM 740 C C . LYS A 1 94 ? -17.885 0.684 35.730 1.00 97.69 94 LYS A C 1
ATOM 742 O O . LYS A 1 94 ? -18.198 0.712 36.924 1.00 97.69 94 LYS A O 1
ATOM 747 N N . THR A 1 95 ? -17.011 1.543 35.207 1.00 98.19 95 THR A N 1
ATOM 748 C CA . THR A 1 95 ? -16.409 2.638 35.979 1.00 98.19 95 THR A CA 1
ATOM 749 C C . THR A 1 95 ? -17.479 3.593 36.495 1.00 98.19 95 THR A C 1
ATOM 751 O O . THR A 1 95 ? -17.489 3.897 37.688 1.00 98.19 95 THR A O 1
ATOM 754 N N . LEU A 1 96 ? -18.412 4.014 35.639 1.00 98.44 96 LEU A N 1
ATOM 755 C CA . LEU A 1 96 ? -19.501 4.910 36.032 1.00 98.44 96 LEU A CA 1
ATOM 756 C C . LEU A 1 96 ? -20.402 4.280 37.102 1.00 98.44 96 LEU A C 1
ATOM 758 O O . LEU A 1 96 ? -20.693 4.922 38.109 1.00 98.44 96 LEU A O 1
ATOM 762 N N . GLN A 1 97 ? -20.784 3.010 36.946 1.00 97.62 97 GLN A N 1
ATOM 763 C CA . GLN A 1 97 ? -21.560 2.287 37.962 1.00 97.62 97 GLN A CA 1
ATOM 764 C C . GLN A 1 97 ? -20.836 2.235 39.311 1.00 97.62 97 GLN A C 1
ATOM 766 O O . GLN A 1 97 ? -21.449 2.457 40.355 1.00 97.62 97 GLN A O 1
ATOM 771 N N . THR A 1 98 ? -19.526 1.984 39.291 1.00 97.69 98 THR A N 1
ATOM 772 C CA . THR A 1 98 ? -18.704 1.935 40.507 1.00 97.69 98 THR A CA 1
ATOM 773 C C . THR A 1 98 ? -18.664 3.297 41.198 1.00 97.69 98 THR A C 1
ATOM 775 O O . THR A 1 98 ? -18.881 3.375 42.406 1.00 97.69 98 THR A O 1
ATOM 778 N N . GLN A 1 99 ? -18.447 4.375 40.438 1.00 97.81 99 GLN A N 1
ATOM 779 C CA . GLN A 1 99 ? -18.423 5.739 40.973 1.00 97.81 99 GLN A CA 1
ATOM 780 C C . GLN A 1 99 ? -19.768 6.124 41.600 1.00 97.81 99 GLN A C 1
ATOM 782 O O . GLN A 1 99 ? -19.800 6.649 42.711 1.00 97.81 99 GLN A O 1
ATOM 787 N N . ILE A 1 100 ? -20.885 5.802 40.941 1.00 97.50 100 ILE A N 1
ATOM 788 C CA . ILE A 1 100 ? -22.230 6.064 41.474 1.00 97.50 100 ILE A CA 1
ATOM 789 C C . ILE A 1 100 ? -22.480 5.262 42.760 1.00 97.50 100 ILE A C 1
ATOM 791 O O . ILE A 1 100 ? -22.994 5.814 43.732 1.00 97.50 100 ILE A O 1
ATOM 795 N N . GLY A 1 101 ? -22.080 3.987 42.809 1.00 96.81 101 GLY A N 1
ATOM 796 C CA . GLY A 1 101 ? -22.218 3.156 44.010 1.00 96.81 101 GLY A CA 1
ATOM 797 C C . GLY A 1 101 ? -21.402 3.679 45.198 1.00 96.81 101 GLY A C 1
ATOM 798 O O . GLY A 1 101 ? -21.894 3.718 46.331 1.00 96.81 101 GLY A O 1
ATOM 799 N N . GLN A 1 102 ? -20.177 4.144 44.943 1.00 95.94 102 GLN A N 1
ATOM 800 C CA . GLN A 1 102 ? -19.328 4.774 45.958 1.00 95.94 102 GLN A CA 1
ATOM 801 C C . GLN A 1 102 ? -19.952 6.071 46.489 1.00 95.94 102 GLN A C 1
ATOM 803 O O . GLN A 1 102 ? -20.019 6.262 47.704 1.00 95.94 102 GLN A O 1
ATOM 808 N N . LEU A 1 103 ? -20.476 6.923 45.602 1.00 96.94 103 LEU A N 1
ATOM 809 C CA . LEU A 1 103 ? -21.172 8.154 45.986 1.00 96.94 103 LEU A CA 1
ATOM 810 C C . LEU A 1 103 ? -22.415 7.871 46.837 1.00 96.94 103 LEU A C 1
ATOM 812 O O . LEU A 1 103 ? -22.594 8.500 47.877 1.00 96.94 103 LEU A O 1
ATOM 816 N N . ALA A 1 104 ? -23.244 6.898 46.451 1.00 95.56 104 ALA A N 1
ATOM 817 C CA . ALA A 1 104 ? -24.433 6.521 47.217 1.00 95.56 104 ALA A CA 1
ATOM 818 C C . ALA A 1 104 ? -24.077 6.036 48.633 1.00 95.56 104 ALA A C 1
ATOM 820 O O . ALA A 1 104 ? -24.738 6.398 49.607 1.00 95.56 104 ALA A O 1
ATOM 821 N N . THR A 1 105 ? -22.993 5.266 48.758 1.00 95.81 105 THR A N 1
ATOM 822 C CA . THR A 1 105 ? -22.497 4.784 50.055 1.00 95.81 105 THR A CA 1
ATOM 823 C C . THR A 1 105 ? -22.044 5.944 50.943 1.00 95.81 105 THR A C 1
ATOM 825 O O . THR A 1 105 ? -22.400 5.991 52.120 1.00 95.81 105 THR A O 1
ATOM 828 N N . LEU A 1 106 ? -21.315 6.912 50.376 1.00 94.81 106 LEU A N 1
ATOM 829 C CA . LEU A 1 106 ? -20.871 8.105 51.099 1.00 94.81 106 LEU A CA 1
ATOM 830 C C . LEU A 1 106 ? -22.058 8.954 51.582 1.00 94.81 106 LEU A C 1
ATOM 832 O O . LEU A 1 106 ? -22.082 9.378 52.736 1.00 94.81 106 LEU A O 1
ATOM 836 N N . VAL A 1 107 ? -23.060 9.168 50.723 1.00 94.31 107 VAL A N 1
ATOM 837 C CA . VAL A 1 107 ? -24.273 9.930 51.066 1.00 94.31 107 VAL A CA 1
ATOM 838 C C . VAL A 1 107 ? -25.049 9.260 52.202 1.00 94.31 107 VAL A C 1
ATOM 840 O O . VAL A 1 107 ? -25.420 9.936 53.161 1.00 94.31 107 VAL A O 1
ATOM 843 N N . ASN A 1 108 ? -25.228 7.937 52.154 1.00 92.81 108 ASN A N 1
ATOM 844 C CA . ASN A 1 108 ? -25.904 7.188 53.218 1.00 92.81 108 ASN A CA 1
ATOM 845 C C . ASN A 1 108 ? -25.158 7.266 54.561 1.00 92.81 108 ASN A C 1
ATOM 847 O O . ASN A 1 108 ? -25.797 7.353 55.609 1.00 92.81 108 ASN A O 1
ATOM 851 N N . ALA A 1 109 ? -23.821 7.253 54.545 1.00 91.94 109 ALA A N 1
ATOM 852 C CA . ALA A 1 109 ? -23.009 7.368 55.757 1.00 91.94 109 ALA A CA 1
ATOM 853 C C . ALA A 1 109 ? -23.138 8.753 56.416 1.00 91.94 109 ALA A C 1
ATOM 855 O O . ALA A 1 109 ? -23.255 8.841 57.637 1.00 91.94 109 ALA A O 1
ATOM 856 N N . MET A 1 110 ? -23.183 9.831 55.622 1.00 89.88 110 MET A N 1
ATOM 857 C CA . MET A 1 110 ? -23.384 11.192 56.140 1.00 89.88 110 MET A CA 1
ATOM 858 C C . MET A 1 110 ? -24.765 11.385 56.784 1.00 89.88 110 MET A C 1
ATOM 860 O O . MET A 1 110 ? -24.880 12.117 57.761 1.00 89.88 110 MET A O 1
ATOM 864 N N . GLN A 1 111 ? -25.809 10.715 56.284 1.00 81.31 111 GLN A N 1
ATOM 865 C CA . GLN A 1 111 ? -27.160 10.793 56.859 1.00 81.31 111 GLN A CA 1
ATOM 866 C C . GLN A 1 111 ? -27.296 10.048 58.195 1.00 81.31 111 GLN A C 1
ATOM 868 O O . GLN A 1 111 ? -28.074 10.463 59.048 1.00 81.31 111 GLN A O 1
ATOM 873 N N . GLN A 1 112 ? -26.540 8.966 58.394 1.00 76.50 112 GLN A N 1
ATOM 874 C CA . GLN A 1 112 ? -26.575 8.175 59.632 1.00 76.50 112 GLN A CA 1
ATOM 875 C C . GLN A 1 112 ? -25.718 8.769 60.764 1.00 76.50 112 GLN A C 1
ATOM 877 O O . GLN A 1 112 ? -25.857 8.355 61.911 1.00 76.50 112 GLN A O 1
ATOM 882 N N . GLY A 1 113 ? -24.842 9.733 60.456 1.00 63.19 113 GLY A N 1
ATOM 883 C CA . GLY A 1 113 ? -23.954 10.401 61.415 1.00 63.19 113 GLY A CA 1
ATOM 884 C C . GLY A 1 113 ? -24.459 11.738 61.973 1.00 63.19 113 GLY A C 1
ATOM 885 O O . GLY A 1 113 ? -23.685 12.434 62.626 1.00 63.19 113 GLY A O 1
ATOM 886 N N . GLY A 1 114 ? -25.710 12.130 61.705 1.00 54.28 114 GLY A N 1
ATOM 887 C CA . GLY A 1 114 ? -26.293 13.373 62.221 1.00 54.28 114 GLY A CA 1
ATOM 888 C C . GLY A 1 114 ? -26.828 13.230 63.651 1.00 54.28 114 GLY A C 1
ATOM 889 O O . GLY A 1 114 ? -27.843 12.563 63.851 1.00 54.28 114 GLY A O 1
ATOM 890 N N . LEU A 1 115 ? -26.149 13.873 64.611 1.00 43.97 115 LEU A N 1
ATOM 891 C CA . LEU A 1 115 ? -26.694 14.324 65.903 1.00 43.97 115 LEU A CA 1
ATOM 892 C C . LEU A 1 115 ? -27.240 15.748 65.752 1.00 43.97 115 LEU A C 1
ATOM 894 O O . LEU A 1 115 ? -26.522 16.571 65.136 1.00 43.97 115 LEU A O 1
#

Sequence (115 aa):
MDDQRTLRQFAAPDVNYNDFCIEYSDVSVPFELKTGLIHLFPRFSGLAGEDPHEHLKEFEVVCSAPSGPSLEDIVKQMAANNLQFQQQVDSTLKTLQTQIGQLATLVNAMQQGGL

Secondary structure (DSSP, 8-state):
------HHHHSS--TTS-TT--------S-----GGGGGGS------TT--HHHHHHHHHHHHHSPPPSPHHHHHHHHHHHHHHHHHHHHHHHHHHHHHHHHHHHHHHHHHHT--

pLDDT: mean 82.9, std 14.73, range [39.78, 98.5]

Foldseek 3Di:
DDPPDDPVNVVDPPPPADPVNDDDDPPPDDDDDDPVCPVQQDDDPPDDPDDPVVSVVSRCCSVPPPPPQDPVSVVVVVVVVVVVVVVVVVVVVVVVVVVVVVVVVVVVVVVVPDD

Radius of gyration: 35.17 Å; chains: 1; bounding box: 72×41×99 Å